Protein AF-A0A968RUK4-F1 (afdb_monomer_lite)

Sequence (160 aa):
MTTLDQPASFPDPKAVSVFPTALRYGVLLGIIVIIYTFINYQTLFAISNIGGTISAFLLQIIIWFGIVTLAIRKHRDKDLGGYISMGRCIGLGVLMIVIATLMNSIFNYFYIAFINPDIVVQMAEKMTWLYEMIPNMDEDLIEATIEAAKIQKSLVCLSL

Foldseek 3Di:
DPDPPPPPCFPDPVVFDLPVLLLVLLVVLLVVVLVLVVVCLVVVQCLQAPVSVVVSVVVNVCSLCVSLVVSLVCCCVPVGVNDDDPVSSVVSSVSSPVSNVVSNVVSVLCCCQPPNVCSLQVSLVSNLVRQVPDPDDDVVVSVVSNVVSVVVSVVSVVVD

Structure (mmCIF, N/CA/C/O backbone):
data_AF-A0A968RUK4-F1
#
_entry.id   AF-A0A968RUK4-F1
#
loop_
_atom_site.group_PDB
_atom_site.id
_atom_site.type_symbol
_atom_site.label_atom_id
_atom_site.label_alt_id
_atom_site.label_comp_id
_atom_site.label_asym_id
_atom_site.label_entity_id
_atom_site.label_seq_id
_atom_site.pdbx_PDB_ins_code
_atom_site.Cartn_x
_atom_site.Cartn_y
_atom_site.Cartn_z
_atom_site.occupancy
_atom_site.B_iso_or_equiv
_atom_site.auth_seq_id
_atom_site.auth_comp_id
_atom_site.auth_asym_id
_atom_site.auth_atom_id
_atom_site.pdbx_PDB_model_num
ATOM 1 N N . MET A 1 1 ? -23.023 14.366 43.359 1.00 43.75 1 MET A N 1
ATOM 2 C CA . MET A 1 1 ? -23.208 12.993 43.870 1.00 43.75 1 MET A CA 1
ATOM 3 C C . MET A 1 1 ? -23.073 12.022 42.706 1.00 43.75 1 MET A C 1
ATOM 5 O O . MET A 1 1 ? -24.041 11.717 42.032 1.00 43.75 1 MET A O 1
ATOM 9 N N . THR A 1 2 ? -21.840 11.645 42.381 1.00 46.84 2 THR A N 1
ATOM 10 C CA . THR A 1 2 ? -21.537 10.596 41.400 1.00 46.84 2 THR A CA 1
ATOM 11 C C . THR A 1 2 ? -21.638 9.271 42.142 1.00 46.84 2 THR A C 1
ATOM 13 O O . THR A 1 2 ? -20.797 8.974 42.989 1.00 46.84 2 THR A O 1
ATOM 16 N N . THR A 1 3 ? -22.737 8.553 41.931 1.00 54.97 3 THR A N 1
ATOM 17 C CA . THR A 1 3 ? -23.032 7.285 42.599 1.00 54.97 3 THR A CA 1
ATOM 18 C C . THR A 1 3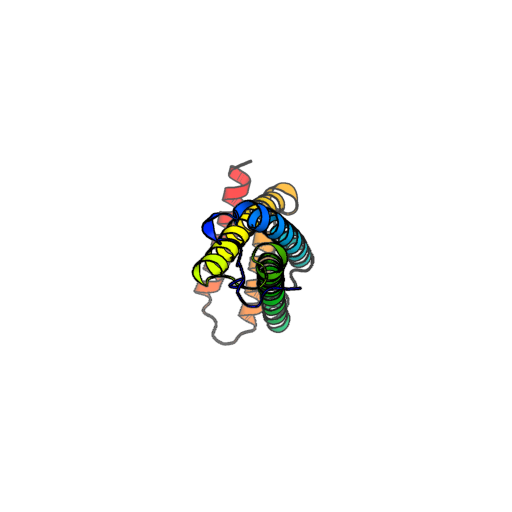 ? -21.979 6.247 42.222 1.00 54.97 3 THR A C 1
ATOM 20 O O . THR A 1 3 ? -21.763 5.985 41.041 1.00 54.97 3 THR A O 1
ATOM 23 N N . LEU A 1 4 ? -21.337 5.659 43.232 1.00 60.56 4 LEU A N 1
ATOM 24 C CA . LEU A 1 4 ? -20.324 4.602 43.111 1.00 60.56 4 LEU A CA 1
ATOM 25 C C . LEU A 1 4 ? -20.885 3.283 42.536 1.00 60.56 4 LEU A C 1
ATOM 27 O O . LEU A 1 4 ? -20.118 2.367 42.262 1.00 60.56 4 LEU A O 1
ATOM 31 N N . ASP A 1 5 ? -22.200 3.221 42.309 1.00 61.47 5 ASP A N 1
ATOM 32 C CA . ASP A 1 5 ? -22.928 2.063 41.779 1.00 61.47 5 ASP A CA 1
ATOM 33 C C . ASP A 1 5 ? -23.177 2.125 40.269 1.00 61.47 5 ASP A C 1
ATOM 35 O O . ASP A 1 5 ? -23.908 1.298 39.731 1.00 61.47 5 ASP A O 1
ATOM 39 N N . GLN A 1 6 ? -22.615 3.105 39.558 1.00 59.25 6 GLN A N 1
ATOM 40 C CA . GLN A 1 6 ? -22.705 3.136 38.104 1.00 59.25 6 GLN A CA 1
ATOM 41 C C . GLN A 1 6 ? -21.557 2.272 37.555 1.00 59.25 6 GLN A C 1
ATOM 43 O O . GLN A 1 6 ? -20.425 2.765 37.501 1.00 59.25 6 GLN A O 1
ATOM 48 N N . PRO A 1 7 ? -21.776 0.985 37.187 1.00 53.72 7 PRO A N 1
ATOM 49 C CA . PRO A 1 7 ? -20.732 0.226 36.511 1.00 53.72 7 PRO A CA 1
ATOM 50 C C . PRO A 1 7 ? -20.367 1.041 35.278 1.00 53.72 7 PRO A C 1
ATOM 52 O O . PRO A 1 7 ? -21.272 1.455 34.553 1.00 53.72 7 PRO A O 1
ATOM 55 N N . ALA A 1 8 ? -19.080 1.349 35.098 1.00 56.25 8 ALA A N 1
ATOM 56 C CA . ALA A 1 8 ? -18.595 2.138 33.973 1.00 56.25 8 ALA A CA 1
ATOM 57 C C . ALA A 1 8 ? -19.295 1.653 32.696 1.00 56.25 8 ALA A C 1
ATOM 59 O O . ALA A 1 8 ? -19.053 0.538 32.232 1.00 56.25 8 ALA A O 1
ATOM 60 N N . SER A 1 9 ? -20.259 2.438 32.203 1.00 53.12 9 SER A N 1
ATOM 61 C CA . SER A 1 9 ? -21.124 2.016 31.110 1.00 53.12 9 SER A CA 1
ATOM 62 C C . SER A 1 9 ? -20.331 2.208 29.832 1.00 53.12 9 SER A C 1
ATOM 64 O O . SER A 1 9 ? -20.431 3.241 29.167 1.00 53.12 9 SER A O 1
ATOM 66 N N . PHE A 1 10 ? -19.459 1.247 29.542 1.00 56.25 10 PHE A N 1
ATOM 67 C CA . PHE A 1 10 ? -18.738 1.213 28.286 1.00 56.25 10 PHE A CA 1
ATOM 68 C C . PHE A 1 10 ? -19.782 1.151 27.167 1.00 56.25 10 PHE A C 1
ATOM 70 O O . PHE A 1 10 ? -20.658 0.282 27.220 1.00 56.25 10 PHE A O 1
ATOM 77 N N . PRO A 1 11 ? -19.744 2.079 26.193 1.00 60.62 11 PRO A N 1
ATOM 78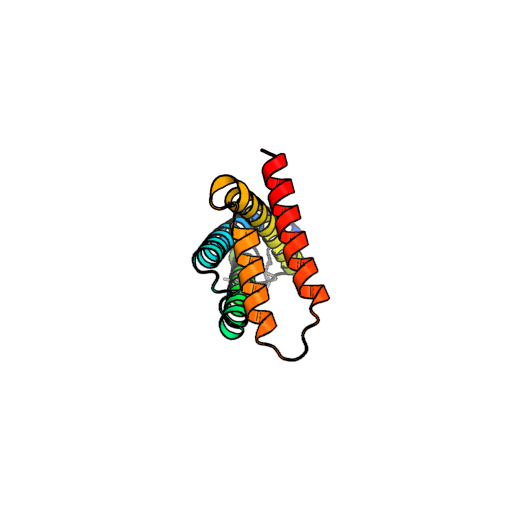 C CA . PRO A 1 11 ? -20.630 2.019 25.041 1.00 60.62 11 PRO A CA 1
ATOM 79 C C . PRO A 1 11 ? -20.541 0.622 24.428 1.00 60.62 11 PRO A C 1
ATOM 81 O O . PRO A 1 11 ? -19.432 0.150 24.171 1.00 60.62 11 PRO A O 1
ATOM 84 N N . ASP A 1 12 ? -21.682 -0.050 24.238 1.00 60.72 12 ASP A N 1
ATOM 85 C CA . ASP A 1 12 ? -21.699 -1.402 23.680 1.00 60.72 12 ASP A CA 1
ATOM 86 C C . ASP A 1 12 ? -20.946 -1.386 22.341 1.00 60.72 12 ASP A C 1
ATOM 88 O O . ASP A 1 12 ? -21.373 -0.697 21.404 1.00 60.72 12 ASP A O 1
ATOM 92 N N . PRO A 1 13 ? -19.831 -2.131 22.215 1.00 60.19 13 PRO A N 1
ATOM 93 C CA . PRO A 1 13 ? -19.079 -2.183 20.979 1.00 60.19 13 PRO A CA 1
ATOM 94 C C . PRO A 1 13 ? -19.985 -2.520 19.786 1.00 60.19 13 PRO A C 1
ATOM 96 O O . PRO A 1 13 ? -19.834 -1.932 18.719 1.00 60.19 13 PRO A O 1
ATOM 99 N N . LYS A 1 14 ? -20.984 -3.393 19.927 1.00 58.66 14 LYS A N 1
ATOM 100 C CA . LYS A 1 14 ? -21.851 -3.754 18.794 1.00 58.66 14 LYS A CA 1
ATOM 101 C C . LYS A 1 14 ? -22.719 -2.603 18.273 1.00 58.66 14 LYS A C 1
ATOM 103 O O . LYS A 1 14 ? -23.136 -2.661 17.120 1.00 58.66 14 LYS A O 1
ATOM 108 N N . ALA A 1 15 ? -22.961 -1.563 19.071 1.00 59.38 15 ALA A N 1
ATOM 109 C CA . ALA A 1 15 ? -23.799 -0.430 18.683 1.00 59.38 15 ALA A CA 1
ATOM 110 C C . ALA A 1 15 ? -23.073 0.587 17.783 1.00 59.38 15 ALA A C 1
ATOM 112 O O . ALA A 1 15 ? -23.707 1.334 17.041 1.00 59.38 15 ALA A O 1
ATOM 113 N N . VAL A 1 16 ? -21.738 0.615 17.818 1.00 62.94 16 VAL A N 1
ATOM 114 C CA . VAL A 1 16 ? -20.926 1.573 17.058 1.00 62.94 16 VAL A CA 1
ATOM 115 C C . VAL A 1 16 ? -20.453 0.920 15.760 1.00 62.94 16 VAL A C 1
ATOM 117 O O . VAL A 1 16 ? -19.861 -0.156 15.788 1.00 62.94 16 VAL A O 1
ATOM 120 N N . SER A 1 17 ? -20.651 1.559 14.608 1.00 69.50 17 SER A N 1
ATOM 121 C CA . SER A 1 17 ? -20.153 1.039 13.325 1.00 69.50 17 SER A CA 1
ATOM 122 C C . SER A 1 17 ? -18.669 1.371 13.115 1.00 69.50 17 SER A C 1
ATOM 124 O O . SER A 1 17 ? -18.249 2.514 13.282 1.00 69.50 17 SER A O 1
ATOM 126 N N . VAL A 1 18 ? -17.861 0.379 12.718 1.00 69.94 18 VAL A N 1
ATOM 127 C CA . VAL A 1 18 ? -16.436 0.554 12.340 1.00 69.94 18 VAL A CA 1
ATOM 128 C C . VAL A 1 18 ? -16.248 1.178 10.957 1.00 69.94 18 VAL A C 1
ATOM 130 O O . VAL A 1 18 ? -15.198 1.746 10.663 1.00 69.94 18 VAL A O 1
ATOM 133 N N . PHE A 1 19 ? -17.267 1.071 10.106 1.00 71.69 19 PHE A N 1
ATOM 134 C CA . PHE A 1 19 ? -17.210 1.413 8.690 1.00 71.69 19 PHE A CA 1
ATOM 135 C C . PHE A 1 19 ? -16.945 2.904 8.398 1.00 71.69 19 PHE A C 1
ATOM 137 O O . PHE A 1 19 ? -16.033 3.189 7.623 1.00 71.69 19 PHE A O 1
ATOM 144 N N . PRO A 1 20 ? -17.645 3.883 9.015 1.00 76.31 20 PRO A N 1
ATOM 145 C CA . PRO A 1 20 ? -17.404 5.298 8.717 1.00 76.31 20 PRO A CA 1
ATOM 146 C C . PRO A 1 20 ? -16.005 5.757 9.145 1.00 76.31 20 PRO A C 1
ATOM 148 O O . PRO A 1 20 ? -15.390 6.590 8.476 1.00 76.31 20 PRO A O 1
ATOM 151 N N . THR A 1 21 ? -15.478 5.198 10.235 1.00 77.56 21 THR A N 1
ATOM 152 C CA . THR A 1 21 ? -14.123 5.488 10.710 1.00 77.56 21 THR A CA 1
ATOM 153 C C . THR A 1 21 ? -13.089 4.858 9.780 1.00 77.56 21 THR A C 1
ATOM 155 O O . THR A 1 21 ? -12.196 5.560 9.307 1.00 77.56 21 THR A O 1
ATOM 158 N N . ALA A 1 22 ? -13.249 3.580 9.425 1.00 79.44 22 ALA A N 1
ATOM 159 C CA . ALA A 1 22 ? -12.366 2.905 8.477 1.00 79.44 22 ALA A CA 1
ATOM 160 C C . ALA A 1 22 ? -12.347 3.588 7.098 1.00 79.44 22 ALA A C 1
ATOM 162 O O . ALA A 1 22 ? -11.280 3.739 6.515 1.00 79.44 22 ALA A O 1
ATOM 163 N N . LEU A 1 23 ? -13.486 4.079 6.602 1.00 83.50 23 LEU A N 1
ATOM 164 C CA . LEU A 1 23 ? -13.552 4.774 5.315 1.00 83.50 23 LEU A CA 1
ATOM 165 C C . LEU A 1 23 ? -12.779 6.100 5.333 1.00 83.50 23 LEU A C 1
ATOM 167 O O . LEU A 1 23 ? -11.961 6.351 4.453 1.00 83.50 23 LEU A O 1
ATOM 171 N N . ARG A 1 24 ? -12.981 6.937 6.359 1.00 84.38 24 ARG A N 1
ATOM 172 C CA . ARG A 1 24 ? -12.295 8.238 6.470 1.00 84.38 24 ARG A CA 1
ATOM 173 C C . ARG A 1 24 ? -10.778 8.085 6.588 1.00 84.38 24 ARG A C 1
ATOM 175 O O . ARG A 1 24 ? -10.042 8.796 5.910 1.00 84.38 24 ARG A O 1
ATOM 182 N N . TYR A 1 25 ? -10.311 7.168 7.437 1.00 85.19 25 TYR A N 1
ATOM 183 C CA . TYR A 1 25 ? -8.874 6.940 7.618 1.00 85.19 25 TYR A CA 1
ATOM 184 C C . TYR A 1 25 ? -8.254 6.122 6.485 1.00 85.19 25 TYR A C 1
ATOM 186 O O . TYR A 1 25 ? -7.104 6.372 6.144 1.00 85.19 25 TYR A O 1
ATOM 194 N N . GLY A 1 26 ? -9.003 5.208 5.866 1.00 85.31 26 GLY A N 1
ATOM 195 C CA . GLY A 1 26 ? -8.567 4.459 4.688 1.00 85.31 26 GLY A CA 1
ATOM 196 C C . GLY A 1 26 ? -8.351 5.364 3.478 1.00 85.31 26 GLY A C 1
ATOM 197 O O . GLY A 1 26 ? -7.318 5.264 2.827 1.00 85.31 26 GLY A O 1
ATOM 198 N N . VAL A 1 27 ? -9.259 6.315 3.229 1.00 88.88 27 VAL A N 1
ATOM 199 C CA . VAL A 1 27 ? -9.087 7.323 2.167 1.00 88.88 27 VAL A CA 1
ATOM 200 C C . VAL A 1 27 ? -7.907 8.248 2.466 1.00 88.88 27 VAL A C 1
ATOM 202 O O . VAL A 1 27 ? -7.100 8.510 1.579 1.00 88.88 27 VAL A O 1
ATOM 205 N N . LEU A 1 28 ? -7.756 8.706 3.715 1.00 88.62 28 LEU A N 1
ATOM 206 C CA . LEU A 1 28 ? -6.603 9.516 4.118 1.00 88.62 28 LEU A CA 1
ATOM 207 C C . LEU A 1 28 ? -5.281 8.764 3.894 1.00 88.62 28 LEU A C 1
ATOM 209 O O . LEU A 1 28 ? -4.339 9.331 3.342 1.00 88.62 28 LEU A O 1
ATOM 213 N N . LEU A 1 29 ? -5.227 7.488 4.290 1.00 89.69 29 LEU A N 1
ATOM 214 C CA . LEU A 1 29 ? -4.077 6.617 4.061 1.00 89.69 29 LEU A CA 1
ATOM 215 C C . LEU A 1 29 ? -3.813 6.467 2.562 1.00 89.69 29 LEU A C 1
ATOM 217 O O . LEU A 1 29 ? -2.688 6.685 2.128 1.00 89.69 29 LEU A O 1
ATOM 221 N N . GLY A 1 30 ? -4.848 6.187 1.769 1.00 88.88 30 GLY A N 1
ATOM 222 C CA . GLY A 1 30 ? -4.753 6.071 0.315 1.00 88.88 30 GLY A CA 1
ATOM 223 C C . GLY A 1 30 ? -4.155 7.317 -0.339 1.00 88.88 30 GLY A C 1
ATOM 224 O O . GLY A 1 30 ? -3.220 7.196 -1.122 1.00 88.88 30 GLY A O 1
ATOM 225 N N . ILE A 1 31 ? -4.619 8.515 0.029 1.00 91.88 31 ILE A N 1
ATOM 226 C CA . ILE A 1 31 ? -4.089 9.782 -0.505 1.00 91.88 31 ILE A CA 1
ATOM 227 C C . ILE A 1 31 ? -2.606 9.956 -0.153 1.00 91.88 31 ILE A C 1
ATOM 229 O O . ILE A 1 31 ? -1.805 10.298 -1.021 1.00 91.88 31 ILE A O 1
ATOM 233 N N . ILE A 1 32 ? -2.219 9.700 1.099 1.00 92.25 32 ILE A N 1
ATOM 234 C CA . ILE A 1 32 ? -0.821 9.832 1.535 1.00 92.25 32 ILE A CA 1
ATOM 235 C C . ILE A 1 32 ? 0.073 8.834 0.794 1.00 92.25 32 ILE A C 1
ATOM 237 O O . ILE A 1 32 ? 1.153 9.204 0.331 1.00 92.25 32 ILE A O 1
ATOM 241 N N . VAL A 1 33 ? -0.380 7.587 0.642 1.00 91.19 33 VAL A N 1
ATOM 242 C CA . VAL A 1 33 ? 0.364 6.563 -0.098 1.00 91.19 33 VAL A CA 1
ATOM 243 C C . VAL A 1 33 ? 0.470 6.943 -1.576 1.00 91.19 33 VAL A C 1
ATOM 245 O O . VAL A 1 33 ? 1.549 6.807 -2.133 1.00 91.19 33 VAL A O 1
ATOM 248 N N . ILE A 1 34 ? -0.575 7.493 -2.202 1.00 92.44 34 ILE A N 1
ATOM 249 C CA . ILE A 1 34 ? -0.512 7.986 -3.590 1.00 92.44 34 ILE A CA 1
ATOM 250 C C . ILE A 1 34 ? 0.562 9.068 -3.749 1.00 92.44 34 ILE A C 1
ATOM 252 O O . ILE A 1 34 ? 1.388 8.979 -4.656 1.00 92.44 34 ILE A O 1
ATOM 256 N N . ILE A 1 35 ? 0.592 10.064 -2.858 1.00 92.06 35 ILE A N 1
ATOM 257 C CA . ILE A 1 35 ? 1.600 11.135 -2.899 1.00 92.06 35 ILE A CA 1
ATOM 258 C C . ILE A 1 35 ? 3.008 10.546 -2.748 1.00 92.06 35 ILE A C 1
ATOM 260 O O . ILE A 1 35 ? 3.917 10.894 -3.501 1.00 92.06 35 ILE A O 1
ATOM 264 N N . TYR A 1 36 ? 3.184 9.619 -1.807 1.00 90.88 36 TYR A N 1
ATOM 265 C CA . TYR A 1 36 ? 4.448 8.918 -1.605 1.00 90.88 36 TYR A CA 1
ATOM 266 C C . TYR A 1 36 ? 4.872 8.104 -2.842 1.00 90.88 36 TYR A C 1
ATOM 268 O O . TYR A 1 36 ? 6.035 8.168 -3.250 1.00 90.88 36 TYR A O 1
ATOM 276 N N . THR A 1 37 ? 3.946 7.373 -3.467 1.00 89.12 37 THR A N 1
ATOM 277 C CA . THR A 1 37 ? 4.191 6.605 -4.696 1.00 89.12 37 THR A CA 1
ATOM 278 C C . THR A 1 37 ? 4.582 7.530 -5.846 1.00 89.12 37 THR A C 1
ATOM 280 O O . THR A 1 37 ? 5.560 7.256 -6.535 1.00 89.12 37 THR A O 1
ATOM 283 N N . PHE A 1 38 ? 3.894 8.662 -6.014 1.00 90.06 38 PHE A N 1
ATOM 284 C CA . PHE A 1 38 ? 4.221 9.649 -7.042 1.00 90.06 38 PHE A CA 1
ATOM 285 C C . PHE A 1 38 ? 5.647 10.191 -6.886 1.00 90.06 38 PHE A C 1
ATOM 287 O O . PHE A 1 38 ? 6.417 10.193 -7.844 1.00 90.06 38 PHE A O 1
ATOM 294 N N . ILE A 1 39 ? 6.039 10.588 -5.671 1.00 89.62 39 ILE A N 1
ATOM 295 C CA . ILE A 1 39 ? 7.402 11.073 -5.393 1.00 89.62 39 ILE A CA 1
ATOM 296 C C . ILE A 1 39 ? 8.441 9.985 -5.696 1.00 89.62 39 ILE A C 1
ATOM 298 O O . ILE A 1 39 ? 9.488 10.276 -6.282 1.00 89.62 39 ILE A O 1
ATOM 302 N N . ASN A 1 40 ? 8.152 8.729 -5.342 1.00 88.12 40 ASN A N 1
ATOM 303 C CA . ASN A 1 40 ? 9.030 7.604 -5.661 1.00 88.12 40 ASN A CA 1
ATOM 304 C C . ASN A 1 40 ? 9.168 7.380 -7.165 1.00 88.12 40 ASN A C 1
ATOM 306 O O . ASN A 1 40 ? 10.275 7.111 -7.617 1.00 88.12 40 ASN A O 1
ATOM 310 N N . TYR A 1 41 ? 8.098 7.525 -7.948 1.00 87.94 41 TYR A N 1
ATOM 311 C CA . TYR A 1 41 ? 8.176 7.394 -9.403 1.00 87.94 41 TYR A CA 1
ATOM 312 C C . TYR A 1 41 ? 8.980 8.515 -10.061 1.00 87.94 41 TYR A C 1
ATOM 314 O O . TYR A 1 41 ? 9.759 8.235 -10.963 1.00 87.94 41 TYR A O 1
ATOM 322 N N . GLN A 1 42 ? 8.889 9.754 -9.571 1.00 85.06 42 GLN A N 1
ATOM 323 C CA . GLN A 1 42 ? 9.674 10.862 -10.132 1.00 85.06 42 GLN A CA 1
ATOM 324 C C . GLN A 1 42 ? 11.173 10.752 -9.830 1.00 85.06 42 GLN A C 1
ATOM 326 O O . GLN A 1 42 ? 12.006 11.165 -10.629 1.00 85.06 42 GLN A O 1
ATOM 331 N N . THR A 1 43 ? 11.524 10.229 -8.657 1.00 81.81 43 THR A N 1
ATOM 332 C CA . THR A 1 43 ? 12.921 10.154 -8.203 1.00 81.81 43 THR A CA 1
ATOM 333 C C . THR A 1 43 ? 13.571 8.805 -8.501 1.00 81.81 43 THR A C 1
ATOM 335 O O . THR A 1 43 ? 14.798 8.700 -8.526 1.00 81.81 43 THR A O 1
ATOM 338 N N . LEU A 1 44 ? 12.760 7.758 -8.698 1.00 80.94 44 LEU A N 1
ATOM 339 C CA . LEU A 1 44 ? 13.167 6.352 -8.643 1.00 80.94 44 LEU A CA 1
ATOM 340 C C . LEU A 1 44 ? 14.060 6.074 -7.419 1.00 80.94 44 LEU A C 1
ATOM 342 O O . LEU A 1 44 ? 14.985 5.267 -7.482 1.00 80.94 44 LEU A O 1
ATOM 346 N N . PHE A 1 45 ? 13.796 6.765 -6.305 1.00 77.12 45 PHE A N 1
ATOM 347 C CA . PHE A 1 45 ? 14.621 6.717 -5.097 1.00 77.12 45 PHE A CA 1
ATOM 348 C C . PHE A 1 45 ? 14.649 5.319 -4.469 1.00 77.12 45 PHE A C 1
ATOM 350 O O . PHE A 1 45 ? 15.691 4.852 -4.021 1.00 77.12 45 PHE A O 1
ATOM 357 N N . ALA A 1 46 ? 13.531 4.593 -4.524 1.00 77.19 46 ALA A N 1
ATOM 358 C CA . ALA A 1 46 ? 13.478 3.200 -4.087 1.00 77.19 46 ALA A CA 1
ATOM 359 C C . ALA A 1 46 ? 14.429 2.267 -4.869 1.00 77.19 46 ALA A C 1
ATOM 361 O O . ALA A 1 46 ? 14.714 1.168 -4.405 1.00 77.19 46 ALA A O 1
ATOM 362 N N . ILE A 1 47 ? 14.918 2.694 -6.037 1.00 78.00 47 ILE A N 1
ATOM 363 C CA . ILE A 1 47 ? 15.735 1.908 -6.973 1.00 78.00 47 ILE A CA 1
ATOM 364 C C . ILE A 1 47 ? 17.038 2.661 -7.307 1.00 78.00 47 ILE A C 1
ATOM 366 O O . ILE A 1 47 ? 17.681 2.414 -8.320 1.00 78.00 47 ILE A O 1
ATOM 370 N N . SER A 1 48 ? 17.444 3.645 -6.498 1.00 78.75 48 SER A N 1
ATOM 371 C CA . SER A 1 48 ? 18.692 4.376 -6.755 1.00 78.75 48 SER A CA 1
ATOM 372 C C . SER A 1 48 ? 19.927 3.621 -6.273 1.00 78.75 48 SER A C 1
ATOM 374 O O . SER A 1 48 ? 20.992 3.730 -6.867 1.00 78.75 48 SER A O 1
ATOM 376 N N . ASN A 1 49 ? 19.801 2.909 -5.157 1.00 79.62 49 ASN A N 1
ATOM 377 C CA . ASN A 1 49 ? 20.853 2.165 -4.471 1.00 79.62 49 ASN A CA 1
ATOM 378 C C . ASN A 1 49 ? 20.223 1.334 -3.348 1.00 79.62 49 ASN A C 1
ATOM 380 O O . ASN A 1 49 ? 19.119 1.638 -2.898 1.00 79.62 49 ASN A O 1
ATOM 384 N N . ILE A 1 50 ? 20.966 0.361 -2.813 1.00 77.81 50 ILE A N 1
ATOM 385 C CA . ILE A 1 50 ? 20.518 -0.480 -1.687 1.00 77.81 50 ILE A CA 1
ATOM 386 C C . ILE A 1 50 ? 20.037 0.379 -0.499 1.00 77.81 50 ILE A C 1
ATOM 388 O O . ILE A 1 50 ? 19.007 0.094 0.110 1.00 77.81 50 ILE A O 1
ATOM 392 N N . GLY A 1 51 ? 20.735 1.483 -0.199 1.00 81.75 51 GLY A N 1
ATOM 393 C CA . GLY A 1 51 ? 20.325 2.429 0.846 1.00 81.75 51 GLY A CA 1
ATOM 394 C C . GLY A 1 51 ? 19.000 3.146 0.548 1.00 81.75 51 GLY A C 1
ATOM 395 O O . GLY A 1 51 ? 18.174 3.312 1.447 1.00 81.75 51 GLY A O 1
ATOM 396 N N . GLY A 1 52 ? 18.765 3.532 -0.708 1.00 83.25 52 GLY A N 1
ATOM 397 C CA . GLY A 1 52 ? 17.506 4.110 -1.185 1.00 83.25 52 GLY A CA 1
ATOM 398 C C . GLY A 1 52 ? 16.347 3.121 -1.076 1.00 83.25 52 GLY A C 1
ATOM 399 O O . GLY A 1 52 ? 15.296 3.459 -0.539 1.00 83.25 52 GLY A O 1
ATOM 400 N N . THR A 1 53 ? 16.566 1.859 -1.455 1.00 83.44 53 THR A N 1
ATOM 401 C CA . THR A 1 53 ? 15.569 0.786 -1.314 1.00 83.44 53 THR A CA 1
ATOM 402 C C . THR A 1 53 ? 15.177 0.558 0.145 1.00 83.44 53 THR A C 1
ATOM 404 O O . THR A 1 53 ? 13.991 0.560 0.477 1.00 83.44 53 THR A O 1
ATOM 407 N N . ILE A 1 54 ? 16.160 0.414 1.042 1.00 86.44 54 ILE A N 1
ATOM 408 C CA . ILE A 1 54 ? 15.905 0.178 2.471 1.00 86.44 54 ILE A CA 1
ATOM 409 C C . ILE A 1 54 ? 15.186 1.377 3.096 1.00 86.44 54 ILE A C 1
ATOM 411 O O . ILE A 1 54 ? 14.205 1.206 3.818 1.00 86.44 54 ILE A O 1
ATOM 415 N N . SER A 1 55 ? 15.644 2.597 2.817 1.00 87.81 55 SER A N 1
ATOM 416 C CA . SER A 1 55 ? 15.036 3.809 3.376 1.00 87.81 55 SER A CA 1
ATOM 417 C C . SER A 1 55 ? 13.618 4.043 2.855 1.00 87.81 55 SER A C 1
ATOM 419 O O . SER A 1 55 ? 12.731 4.356 3.651 1.00 87.81 55 SER A O 1
ATOM 421 N N . ALA A 1 56 ? 13.368 3.818 1.562 1.00 87.62 56 ALA A N 1
ATOM 422 C CA . ALA A 1 56 ? 12.027 3.857 0.991 1.00 87.62 56 ALA A CA 1
ATOM 423 C C . ALA A 1 56 ? 11.111 2.832 1.675 1.00 87.62 56 ALA A C 1
ATOM 425 O O . ALA A 1 56 ? 10.029 3.196 2.139 1.00 87.62 56 ALA A O 1
ATOM 426 N N . PHE A 1 57 ? 11.565 1.587 1.832 1.00 88.12 57 PHE A N 1
ATOM 427 C CA . PHE A 1 57 ? 10.797 0.532 2.490 1.00 88.12 57 PHE A CA 1
ATOM 428 C C . PHE A 1 57 ? 10.471 0.855 3.956 1.00 88.12 57 PHE A C 1
ATOM 430 O O . PHE A 1 57 ? 9.319 0.738 4.380 1.00 88.12 57 PHE A O 1
ATOM 437 N N . LEU A 1 58 ? 11.453 1.328 4.728 1.00 90.81 58 LEU A N 1
ATOM 438 C CA . LEU A 1 58 ? 11.244 1.738 6.118 1.00 90.81 58 LEU A CA 1
ATOM 439 C C . LEU A 1 58 ? 10.253 2.899 6.220 1.00 90.81 58 LEU A C 1
ATOM 441 O O . LEU A 1 58 ? 9.340 2.861 7.046 1.00 90.81 58 LEU A O 1
ATOM 445 N N . LEU A 1 59 ? 10.391 3.909 5.359 1.00 90.50 59 LEU A N 1
ATOM 446 C CA . LEU A 1 59 ? 9.472 5.041 5.315 1.00 90.50 59 LEU A CA 1
ATOM 447 C C . LEU A 1 59 ? 8.050 4.583 4.975 1.00 90.50 59 LEU A C 1
ATOM 449 O O . LEU A 1 59 ? 7.091 5.023 5.610 1.00 90.50 59 LEU A O 1
ATOM 453 N N . GLN A 1 60 ? 7.911 3.647 4.036 1.00 89.06 60 GLN A N 1
ATOM 454 C CA . GLN A 1 60 ? 6.623 3.068 3.686 1.00 89.06 60 GLN A CA 1
ATOM 455 C C . GLN A 1 60 ? 5.987 2.375 4.899 1.00 89.06 60 GLN A C 1
ATOM 457 O O . GLN A 1 60 ? 4.840 2.683 5.227 1.00 89.06 60 GLN A O 1
ATOM 462 N N . ILE A 1 61 ? 6.723 1.509 5.605 1.00 90.50 61 ILE A N 1
ATOM 463 C CA . ILE A 1 61 ? 6.250 0.841 6.831 1.00 90.50 61 ILE A CA 1
ATOM 464 C C . ILE A 1 61 ? 5.793 1.866 7.872 1.00 90.50 61 ILE A C 1
ATOM 466 O O . ILE A 1 61 ? 4.706 1.724 8.433 1.00 90.50 61 ILE A O 1
ATOM 470 N N . ILE A 1 62 ? 6.584 2.913 8.109 1.00 92.31 62 ILE A N 1
ATOM 471 C CA . ILE A 1 62 ? 6.263 3.960 9.087 1.00 92.31 62 ILE A CA 1
ATOM 472 C C . ILE A 1 62 ? 4.950 4.664 8.726 1.00 92.31 62 ILE A C 1
ATOM 474 O O . ILE A 1 62 ? 4.130 4.902 9.611 1.00 92.31 62 ILE A O 1
ATOM 478 N N . ILE A 1 63 ? 4.711 4.954 7.445 1.00 89.44 63 ILE A N 1
ATOM 479 C CA . ILE A 1 63 ? 3.462 5.574 6.980 1.00 89.44 63 ILE A CA 1
ATOM 480 C C . ILE A 1 63 ? 2.266 4.650 7.249 1.00 89.44 63 ILE A C 1
ATOM 482 O O . ILE A 1 63 ? 1.281 5.082 7.852 1.00 89.44 63 ILE A O 1
ATOM 486 N N . TRP A 1 64 ? 2.357 3.373 6.858 1.00 87.69 64 TRP A N 1
ATOM 487 C CA . TRP A 1 64 ? 1.271 2.406 7.056 1.00 87.69 64 TRP A CA 1
ATOM 488 C C . TRP A 1 64 ? 0.964 2.202 8.542 1.00 87.69 64 TRP A C 1
ATOM 490 O O . TRP A 1 64 ? -0.168 2.414 8.978 1.00 87.69 64 TRP A O 1
ATOM 500 N N . PHE A 1 65 ? 1.968 1.850 9.346 1.00 89.06 65 PHE A N 1
ATOM 501 C CA . PHE A 1 65 ? 1.776 1.618 10.778 1.00 89.06 65 PHE A CA 1
ATOM 502 C C . PHE A 1 65 ? 1.400 2.899 11.529 1.00 89.06 65 PHE A C 1
ATOM 504 O O . PHE A 1 65 ? 0.545 2.862 12.417 1.00 89.06 65 PHE A O 1
ATOM 511 N N . GLY A 1 66 ? 1.977 4.045 11.170 1.00 88.12 66 GLY A N 1
ATOM 512 C CA . GLY A 1 66 ? 1.674 5.334 11.786 1.00 88.12 66 GLY A 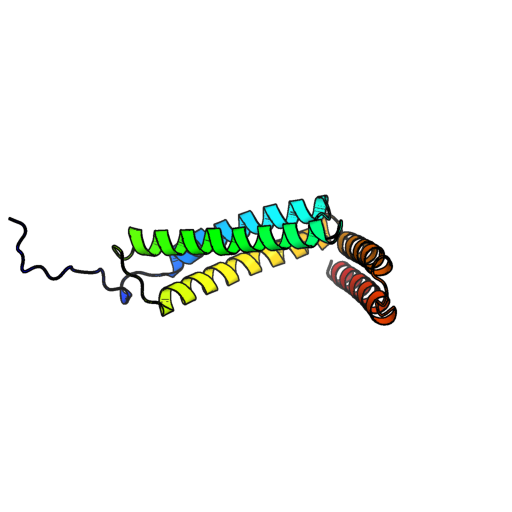CA 1
ATOM 513 C C . GLY A 1 66 ? 0.207 5.720 11.614 1.00 88.12 66 GLY A C 1
ATOM 514 O O . GLY A 1 66 ? -0.477 6.026 12.589 1.00 88.12 66 GLY A O 1
ATOM 515 N N . ILE A 1 67 ? -0.325 5.630 10.395 1.00 85.38 67 ILE A N 1
ATOM 516 C CA . ILE A 1 67 ? -1.718 6.008 10.129 1.00 85.38 67 ILE A CA 1
ATOM 517 C C . ILE A 1 67 ? -2.691 4.985 10.726 1.00 85.38 67 ILE A C 1
ATOM 519 O O . ILE A 1 67 ? -3.690 5.379 11.332 1.00 85.38 67 ILE A O 1
ATOM 523 N N . VAL A 1 68 ? -2.388 3.685 10.637 1.00 84.94 68 VAL A N 1
ATOM 524 C CA . VAL A 1 68 ? -3.226 2.629 11.230 1.00 84.94 68 VAL A CA 1
ATOM 525 C C . VAL A 1 68 ? -3.297 2.777 12.752 1.00 84.94 68 VAL A C 1
ATOM 527 O O . VAL A 1 68 ? -4.384 2.726 13.329 1.00 84.94 68 VAL A O 1
ATOM 530 N N . THR A 1 69 ? -2.169 3.021 13.424 1.00 83.44 69 THR A N 1
ATOM 531 C CA . THR A 1 69 ? -2.150 3.212 14.885 1.00 83.44 69 THR A CA 1
ATOM 532 C C . THR A 1 69 ? -2.872 4.489 15.313 1.00 83.44 69 THR A C 1
ATOM 534 O O . THR A 1 69 ? -3.589 4.466 16.315 1.00 83.44 69 THR A O 1
ATOM 537 N N . LEU A 1 70 ? -2.766 5.582 14.548 1.00 84.19 70 LEU A N 1
ATOM 538 C CA . LEU A 1 70 ? -3.543 6.805 14.783 1.00 84.19 70 LEU A CA 1
ATOM 539 C C . LEU A 1 70 ? -5.049 6.578 14.603 1.00 84.19 70 LEU A C 1
ATOM 541 O O . LEU A 1 70 ? -5.839 7.047 15.426 1.00 84.19 70 LEU A O 1
ATOM 545 N N . ALA A 1 71 ? -5.449 5.831 13.574 1.00 81.81 71 ALA A N 1
ATOM 546 C CA . ALA A 1 71 ? -6.845 5.488 13.329 1.00 81.81 71 ALA A CA 1
ATOM 547 C C . ALA A 1 71 ? -7.422 4.627 14.464 1.00 81.81 71 ALA A C 1
ATOM 549 O O . ALA A 1 71 ? -8.501 4.929 14.976 1.00 81.81 71 ALA A O 1
ATOM 550 N N . ILE A 1 72 ? -6.677 3.614 14.923 1.00 80.12 72 ILE A N 1
ATOM 551 C CA . ILE A 1 72 ? -7.077 2.753 16.046 1.00 80.12 72 ILE A CA 1
ATOM 552 C C . ILE A 1 72 ? -7.184 3.560 17.343 1.00 80.12 72 ILE A C 1
ATOM 554 O O . ILE A 1 72 ? -8.187 3.443 18.046 1.00 80.12 72 ILE A O 1
ATOM 558 N N . ARG A 1 73 ? -6.195 4.411 17.655 1.00 79.94 73 ARG A N 1
ATOM 559 C CA . ARG A 1 73 ? -6.228 5.273 18.851 1.00 79.94 73 ARG A CA 1
ATOM 560 C C . ARG A 1 73 ? -7.438 6.199 18.831 1.00 79.94 73 ARG A C 1
ATOM 562 O O . ARG A 1 73 ? -8.168 6.274 19.811 1.00 79.94 73 ARG A O 1
ATOM 569 N N . LYS A 1 74 ? -7.711 6.839 17.693 1.00 79.19 74 LYS A N 1
ATOM 570 C CA . LYS A 1 74 ? -8.852 7.748 17.564 1.00 79.19 74 LYS A CA 1
ATOM 571 C C . LYS A 1 74 ? -10.195 7.017 17.631 1.00 79.19 74 LYS A C 1
ATOM 573 O O . LYS A 1 74 ? -11.109 7.549 18.252 1.00 79.19 74 LYS A O 1
ATOM 578 N N . HIS A 1 75 ? -10.305 5.811 17.067 1.00 72.31 75 HIS A N 1
ATOM 579 C CA . HIS A 1 75 ? -11.507 4.979 17.193 1.00 72.31 75 HIS A CA 1
ATOM 580 C C . HIS A 1 75 ? -11.732 4.528 18.644 1.00 72.31 75 HIS A C 1
ATOM 582 O O . HIS A 1 75 ? -12.846 4.601 19.154 1.00 72.31 75 HIS A O 1
ATOM 588 N N . ARG A 1 76 ? -10.665 4.131 19.347 1.00 69.88 76 ARG A N 1
ATOM 589 C CA . ARG A 1 76 ? -10.718 3.747 20.763 1.00 69.88 76 ARG A CA 1
ATOM 590 C C . ARG A 1 76 ? -11.149 4.911 21.660 1.00 69.88 76 ARG A C 1
ATOM 592 O O . ARG A 1 76 ? -12.026 4.737 22.501 1.00 69.88 76 ARG A O 1
ATOM 599 N N . ASP A 1 77 ? -10.529 6.076 21.486 1.00 68.75 77 ASP A N 1
ATOM 600 C CA . ASP A 1 77 ? -10.685 7.206 22.407 1.00 68.75 77 ASP A CA 1
ATOM 601 C C . ASP A 1 77 ? -11.980 7.992 22.156 1.00 68.75 77 ASP A C 1
ATOM 603 O O . ASP A 1 77 ? -12.586 8.480 23.106 1.00 68.75 77 ASP A O 1
ATOM 607 N N . LYS A 1 78 ? -12.426 8.112 20.894 1.00 67.38 78 LYS A N 1
ATOM 608 C CA . LYS A 1 78 ? -13.634 8.882 20.549 1.00 67.38 78 LYS A CA 1
ATOM 609 C C . LYS A 1 78 ? -14.908 8.055 20.474 1.00 67.38 78 LYS A C 1
ATOM 611 O O . LYS A 1 78 ? -15.952 8.563 20.866 1.00 67.38 78 LYS A O 1
ATOM 616 N N . ASP A 1 79 ? -14.830 6.821 19.979 1.00 65.56 79 ASP A N 1
ATOM 617 C CA . ASP A 1 79 ? -16.035 6.052 19.653 1.00 65.56 79 ASP A CA 1
ATOM 618 C C . ASP A 1 79 ? -16.352 4.970 20.702 1.00 65.56 79 ASP A C 1
ATOM 620 O O . ASP A 1 79 ? -17.499 4.547 20.813 1.00 65.56 79 ASP A O 1
ATOM 624 N N . LEU A 1 80 ? -15.363 4.526 21.489 1.00 66.12 80 LEU A N 1
ATOM 625 C CA . LEU A 1 80 ? -15.510 3.414 22.443 1.00 66.12 80 LEU A CA 1
ATOM 626 C C . LEU A 1 80 ? -15.159 3.770 23.901 1.00 66.12 80 LEU A C 1
ATOM 628 O O . LEU A 1 80 ? -15.170 2.900 24.771 1.00 66.12 80 LEU A O 1
ATOM 632 N N . GLY A 1 81 ? -14.834 5.033 24.192 1.00 62.56 81 GLY A N 1
ATOM 633 C CA . GLY A 1 81 ? -14.573 5.489 25.563 1.00 62.56 81 GLY A CA 1
ATOM 634 C C . GLY A 1 81 ? -13.356 4.835 26.234 1.00 62.56 81 GLY A C 1
ATOM 635 O O . GLY A 1 81 ? -13.319 4.734 27.457 1.00 62.56 81 GLY A O 1
ATOM 636 N N . GLY A 1 82 ? -12.368 4.381 25.453 1.00 64.31 82 GLY A N 1
ATOM 637 C CA . GLY A 1 82 ? -11.078 3.898 25.963 1.00 64.31 82 GLY A CA 1
ATOM 638 C C . GLY A 1 82 ? -10.807 2.398 25.808 1.00 64.31 82 GLY A C 1
ATOM 639 O O . GLY A 1 82 ? -9.660 1.988 25.987 1.00 64.31 82 GLY A O 1
ATOM 640 N N . TYR A 1 83 ? -11.788 1.583 25.397 1.00 63.53 83 TYR A N 1
ATOM 641 C CA . TYR A 1 83 ? -11.615 0.129 25.248 1.00 63.53 83 TYR A CA 1
ATOM 642 C C . TYR A 1 83 ? -11.991 -0.370 23.855 1.00 63.53 83 TYR A C 1
ATOM 644 O O . TYR A 1 83 ? -13.076 -0.115 23.355 1.00 63.53 83 TYR A O 1
ATOM 652 N N . ILE A 1 84 ? -11.103 -1.132 23.218 1.00 71.62 84 ILE A N 1
ATOM 653 C CA . ILE A 1 84 ? -11.349 -1.729 21.902 1.00 71.62 84 ILE A CA 1
ATOM 654 C C . ILE A 1 84 ? -11.011 -3.221 21.940 1.00 71.62 84 ILE A C 1
ATOM 656 O O . ILE A 1 84 ? -9.964 -3.618 22.445 1.00 71.62 84 ILE A O 1
ATOM 660 N N . SER A 1 85 ? -11.904 -4.065 21.418 1.00 76.25 85 SER A N 1
ATOM 661 C CA . SER A 1 85 ? -11.663 -5.509 21.311 1.00 76.25 85 SER A CA 1
ATOM 662 C C . SER A 1 85 ? -10.646 -5.818 20.208 1.00 76.25 85 SER A C 1
ATOM 664 O O . SER A 1 85 ? -10.730 -5.230 19.127 1.00 76.25 85 SER A O 1
ATOM 666 N N . MET A 1 86 ? -9.775 -6.809 20.417 1.00 73.06 86 MET A N 1
ATOM 667 C CA . MET A 1 86 ? -8.690 -7.144 19.481 1.00 73.06 86 MET A CA 1
ATOM 668 C C . MET A 1 86 ? -9.172 -7.442 18.047 1.00 73.06 86 MET A C 1
ATOM 670 O O . MET A 1 86 ? -8.609 -6.920 17.086 1.00 73.06 86 MET A O 1
ATOM 674 N N . GLY A 1 87 ? -10.270 -8.191 17.887 1.00 77.62 87 GLY A N 1
ATOM 675 C CA . GLY A 1 87 ? -10.832 -8.500 16.562 1.00 77.62 87 GLY A CA 1
ATOM 676 C C . GLY A 1 87 ? -11.310 -7.264 15.788 1.00 77.62 87 GLY A C 1
ATOM 677 O O . GLY A 1 87 ? -11.240 -7.217 14.563 1.00 77.62 87 GLY A O 1
ATOM 678 N N . ARG A 1 88 ? -11.720 -6.213 16.501 1.00 74.81 88 ARG A N 1
ATOM 679 C CA . ARG A 1 88 ? -12.180 -4.953 15.911 1.00 74.81 88 ARG A CA 1
ATOM 680 C C . ARG A 1 88 ? -11.024 -4.063 15.457 1.00 74.81 88 ARG A C 1
ATOM 682 O O . ARG A 1 88 ? -11.153 -3.398 14.434 1.00 74.81 88 ARG A O 1
ATOM 689 N N . CYS A 1 89 ? -9.894 -4.089 16.168 1.00 78.62 89 CYS A N 1
ATOM 690 C CA . CYS A 1 89 ? -8.659 -3.430 15.730 1.00 78.62 89 CYS A CA 1
ATOM 691 C C . CYS A 1 89 ? -8.190 -3.987 14.385 1.00 78.62 89 CYS A C 1
ATOM 693 O O . CYS A 1 89 ? -7.912 -3.225 13.462 1.00 78.62 89 CYS A O 1
ATOM 695 N N . ILE A 1 90 ? -8.144 -5.319 14.278 1.00 82.75 90 ILE A N 1
ATOM 696 C CA . ILE A 1 90 ? -7.724 -6.009 13.056 1.00 82.75 90 ILE A CA 1
ATOM 697 C C . ILE A 1 90 ? -8.723 -5.732 11.931 1.00 82.75 90 ILE A C 1
ATOM 699 O O . ILE A 1 90 ? -8.311 -5.324 10.851 1.00 82.75 90 ILE A O 1
ATOM 703 N N . GLY A 1 91 ? -10.030 -5.858 12.192 1.00 84.06 91 GLY A N 1
ATOM 704 C CA . GLY A 1 91 ? -11.063 -5.568 11.194 1.00 84.06 91 GLY A CA 1
ATOM 705 C C . GLY A 1 91 ? -10.987 -4.139 10.645 1.00 84.06 91 GLY A C 1
ATOM 706 O O . GLY A 1 91 ? -11.056 -3.942 9.434 1.00 84.06 91 GLY A O 1
ATOM 707 N N . LEU A 1 92 ? -10.772 -3.146 11.515 1.00 84.50 92 LEU A N 1
ATOM 708 C CA . LEU A 1 92 ? -10.588 -1.751 11.108 1.00 84.50 92 LEU A CA 1
ATOM 709 C C . LEU A 1 92 ? -9.306 -1.561 10.281 1.00 84.50 92 LEU A C 1
ATOM 711 O O . LEU A 1 92 ? -9.348 -0.898 9.248 1.00 84.50 92 LEU A O 1
ATOM 715 N N . GLY A 1 93 ? -8.194 -2.179 10.693 1.00 85.06 93 GLY A N 1
ATOM 716 C CA . GLY A 1 93 ? -6.933 -2.188 9.945 1.00 85.06 93 GLY A CA 1
ATOM 717 C C . GLY A 1 93 ? -7.092 -2.743 8.530 1.00 85.06 93 GLY A C 1
ATOM 718 O O . GLY A 1 93 ? -6.741 -2.074 7.563 1.00 85.06 93 GLY A O 1
ATOM 719 N N . VAL A 1 94 ? -7.682 -3.932 8.406 1.00 88.44 94 VAL A N 1
ATOM 720 C CA . VAL A 1 94 ? -7.890 -4.608 7.118 1.00 88.44 94 VAL A CA 1
ATOM 721 C C . VAL A 1 94 ? -8.783 -3.781 6.194 1.00 88.44 94 VAL A C 1
ATOM 723 O O . VAL A 1 94 ? -8.421 -3.570 5.041 1.00 88.44 94 VAL A O 1
ATOM 726 N N . LEU A 1 95 ? -9.904 -3.247 6.693 1.00 87.50 95 LEU A N 1
ATOM 727 C CA . LEU A 1 95 ? -10.797 -2.391 5.900 1.00 87.50 95 LEU A CA 1
ATOM 728 C C . LEU A 1 95 ? -10.073 -1.158 5.346 1.00 87.50 95 LEU A C 1
ATOM 730 O O . LEU A 1 95 ? -10.219 -0.838 4.169 1.00 87.50 95 LEU A O 1
ATOM 734 N N . MET A 1 96 ? -9.266 -0.486 6.172 1.00 89.25 96 MET A N 1
ATOM 735 C CA . MET A 1 96 ? -8.474 0.662 5.721 1.00 89.25 96 MET A CA 1
ATOM 736 C C . MET A 1 96 ? -7.458 0.270 4.650 1.00 89.25 96 MET A C 1
ATOM 738 O O . MET A 1 96 ? -7.315 0.992 3.666 1.00 89.25 96 MET A O 1
ATOM 742 N N . ILE A 1 97 ? -6.771 -0.863 4.835 1.00 88.56 97 ILE A N 1
ATOM 743 C CA . ILE A 1 97 ? -5.767 -1.345 3.885 1.00 88.56 97 ILE A CA 1
ATOM 744 C C . ILE A 1 97 ? -6.412 -1.634 2.534 1.00 88.56 97 ILE A C 1
ATOM 746 O O . ILE A 1 97 ? -5.909 -1.152 1.529 1.00 88.56 97 ILE A O 1
ATOM 750 N N . VAL A 1 98 ? -7.545 -2.339 2.510 1.00 92.12 98 VAL A N 1
ATOM 751 C CA . VAL A 1 98 ? -8.268 -2.662 1.269 1.00 92.12 98 VAL A CA 1
ATOM 752 C C . VAL A 1 98 ? -8.670 -1.398 0.505 1.00 92.12 98 VAL A C 1
ATOM 754 O O . VAL A 1 98 ? -8.514 -1.331 -0.711 1.00 92.12 98 VAL A O 1
ATOM 757 N N . ILE A 1 99 ? -9.154 -0.370 1.206 1.00 90.88 99 ILE A N 1
ATOM 758 C CA . ILE A 1 99 ? -9.524 0.905 0.576 1.00 90.88 99 ILE A CA 1
ATOM 759 C C . ILE A 1 99 ? -8.284 1.603 0.006 1.00 90.88 99 ILE A C 1
ATOM 761 O O . ILE A 1 99 ? -8.298 2.072 -1.132 1.00 90.88 99 ILE A O 1
ATOM 765 N N . ALA A 1 100 ? -7.199 1.656 0.776 1.00 90.50 100 ALA A N 1
ATOM 766 C CA . ALA A 1 100 ? -5.979 2.331 0.361 1.00 90.50 100 ALA A CA 1
ATOM 767 C C . ALA A 1 100 ? -5.271 1.630 -0.807 1.00 90.50 100 ALA A C 1
ATOM 769 O O . ALA A 1 100 ? -4.790 2.309 -1.713 1.00 90.50 100 ALA A O 1
ATOM 770 N N . THR A 1 101 ? -5.221 0.293 -0.822 1.00 91.56 101 THR A N 1
ATOM 771 C CA . THR A 1 101 ? -4.623 -0.469 -1.928 1.00 91.56 101 THR A CA 1
ATOM 772 C C . THR A 1 101 ? -5.441 -0.334 -3.201 1.00 91.56 101 THR A C 1
ATOM 774 O O . THR A 1 101 ? -4.857 -0.162 -4.268 1.00 91.56 101 THR A O 1
ATOM 777 N N . LEU A 1 102 ? -6.773 -0.330 -3.101 1.00 94.06 102 LEU A N 1
ATOM 778 C CA . LEU A 1 102 ? -7.646 -0.091 -4.247 1.00 94.06 102 LEU A CA 1
ATOM 779 C C . LEU A 1 102 ? -7.388 1.294 -4.857 1.00 94.06 102 LEU A C 1
ATOM 781 O O . LEU A 1 1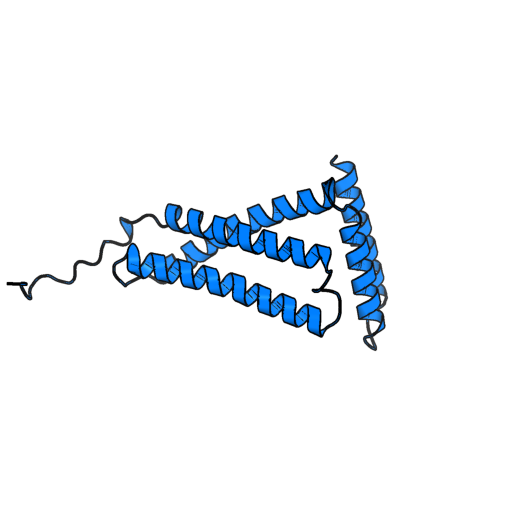02 ? -7.189 1.411 -6.063 1.00 94.06 102 LEU A O 1
ATOM 785 N N . MET A 1 103 ? -7.313 2.337 -4.023 1.00 93.31 103 MET A N 1
ATOM 786 C CA . MET A 1 103 ? -6.978 3.690 -4.479 1.00 93.31 103 MET A CA 1
ATOM 787 C C . MET A 1 103 ? -5.587 3.762 -5.120 1.00 93.31 103 MET A C 1
ATOM 789 O O . MET A 1 103 ? -5.420 4.382 -6.170 1.00 93.31 103 MET A O 1
ATOM 793 N N . ASN A 1 104 ? -4.590 3.123 -4.506 1.00 91.69 104 ASN A N 1
ATOM 794 C CA . ASN A 1 104 ? -3.227 3.116 -5.026 1.00 91.69 104 ASN A CA 1
ATOM 795 C C . ASN A 1 104 ? -3.121 2.367 -6.364 1.00 91.69 104 ASN A C 1
ATOM 797 O O . ASN A 1 104 ? -2.467 2.853 -7.279 1.00 91.69 104 ASN A O 1
ATOM 801 N N . SER A 1 105 ? -3.812 1.233 -6.509 1.00 91.38 105 SER A N 1
ATOM 802 C CA . SER A 1 105 ? -3.840 0.455 -7.751 1.00 91.38 105 SER A CA 1
ATOM 803 C C . SER A 1 105 ? -4.436 1.254 -8.909 1.00 91.38 105 SER A C 1
ATOM 805 O O . SER A 1 105 ? -3.852 1.274 -9.993 1.00 91.38 105 SER A O 1
ATOM 807 N N . ILE A 1 106 ? -5.534 1.980 -8.663 1.00 92.94 106 ILE A N 1
ATOM 808 C CA . ILE A 1 106 ? -6.128 2.886 -9.654 1.00 92.94 106 ILE A CA 1
ATOM 809 C C . ILE A 1 106 ? -5.109 3.957 -10.058 1.00 92.94 106 ILE A C 1
ATOM 811 O O . ILE A 1 106 ? -4.865 4.156 -11.245 1.00 92.94 106 ILE A O 1
ATOM 815 N N . PHE A 1 107 ? -4.472 4.618 -9.088 1.00 91.31 107 PHE A N 1
ATOM 816 C CA . PHE A 1 107 ? -3.456 5.633 -9.371 1.00 91.31 107 PHE A CA 1
ATOM 817 C C . PHE A 1 107 ? -2.279 5.082 -10.188 1.00 91.31 107 PHE A C 1
ATOM 819 O O . PHE A 1 107 ? -1.852 5.722 -11.145 1.00 91.31 107 PHE A O 1
ATOM 826 N N . ASN A 1 108 ? -1.780 3.895 -9.843 1.00 89.50 108 ASN A N 1
ATOM 827 C CA . ASN A 1 108 ? -0.671 3.259 -10.545 1.00 89.50 108 ASN A CA 1
ATOM 828 C C . ASN A 1 108 ? -1.029 2.963 -12.012 1.00 89.50 108 ASN A C 1
ATOM 830 O O . ASN A 1 108 ? -0.271 3.307 -12.917 1.00 89.50 108 ASN A O 1
ATOM 834 N N . TYR A 1 109 ? -2.232 2.433 -12.259 1.00 89.38 109 TYR A N 1
ATOM 835 C CA . TYR A 1 109 ? -2.735 2.240 -13.619 1.00 89.38 109 TYR A CA 1
ATOM 836 C C . TYR A 1 109 ? -2.776 3.559 -14.403 1.00 89.38 109 TYR A C 1
ATOM 838 O O . TYR A 1 109 ? -2.231 3.633 -15.502 1.00 89.38 109 TYR A O 1
ATOM 846 N N . PHE A 1 110 ? -3.340 4.625 -13.822 1.00 90.94 110 PHE A N 1
ATOM 847 C CA . PHE A 1 110 ? -3.364 5.949 -14.455 1.00 90.94 110 PHE A CA 1
ATOM 848 C C . PHE A 1 110 ? -1.961 6.505 -14.729 1.00 90.94 110 PHE A C 1
ATOM 850 O O . PHE A 1 110 ? -1.738 7.122 -15.770 1.00 90.94 110 PHE A O 1
ATOM 857 N N . TYR A 1 111 ? -1.013 6.287 -13.817 1.00 88.31 111 TYR A N 1
ATOM 858 C CA . TYR A 1 111 ? 0.356 6.763 -13.967 1.00 88.31 111 TYR A CA 1
ATOM 859 C C . TYR A 1 111 ? 1.061 6.086 -15.149 1.00 88.31 111 TYR A C 1
ATOM 861 O O . TYR A 1 111 ? 1.632 6.778 -15.991 1.00 88.31 111 TYR A O 1
ATOM 869 N N . ILE A 1 112 ? 0.973 4.758 -15.257 1.00 88.06 112 ILE A N 1
ATOM 870 C CA . ILE A 1 112 ? 1.589 4.004 -16.360 1.00 88.06 112 ILE A CA 1
ATOM 871 C C . ILE A 1 112 ? 0.867 4.296 -17.686 1.00 88.06 112 ILE A C 1
ATOM 873 O O . ILE A 1 112 ? 1.513 4.461 -18.712 1.00 88.06 112 ILE A O 1
ATOM 877 N N . ALA A 1 113 ? -0.463 4.400 -17.680 1.00 86.75 113 ALA A N 1
ATOM 878 C CA . ALA A 1 113 ? -1.249 4.617 -18.893 1.00 86.75 113 ALA A CA 1
ATOM 879 C C . ALA A 1 113 ? -1.091 6.028 -19.489 1.00 86.75 113 ALA A C 1
ATOM 881 O O . ALA A 1 113 ? -0.966 6.170 -20.702 1.00 86.75 113 ALA A O 1
ATOM 882 N N . PHE A 1 114 ? -1.119 7.075 -18.655 1.00 83.69 114 PHE A N 1
ATOM 883 C CA . PHE A 1 114 ? -1.257 8.459 -19.134 1.00 83.69 114 PHE A CA 1
ATOM 884 C C . PHE A 1 114 ? -0.067 9.365 -18.823 1.00 83.69 114 PHE A C 1
ATOM 886 O O . PHE A 1 114 ? 0.151 10.333 -19.547 1.00 83.69 114 PHE A O 1
ATOM 893 N N . ILE A 1 115 ? 0.673 9.106 -17.741 1.00 86.44 115 ILE A N 1
ATOM 894 C CA . ILE A 1 115 ? 1.739 10.011 -17.287 1.00 86.44 115 ILE A CA 1
ATOM 895 C C . ILE A 1 115 ? 3.085 9.568 -17.855 1.00 86.44 115 ILE A C 1
ATOM 897 O O . ILE A 1 115 ? 3.784 10.368 -18.473 1.00 86.44 115 ILE A O 1
ATOM 901 N N . ASN A 1 116 ? 3.460 8.307 -17.633 1.00 85.56 116 ASN A N 1
ATOM 902 C CA . ASN A 1 116 ? 4.744 7.772 -18.063 1.00 85.56 116 ASN A CA 1
ATOM 903 C C . ASN A 1 116 ? 4.646 6.261 -18.361 1.00 85.56 116 ASN A C 1
ATOM 905 O O . ASN A 1 116 ? 4.856 5.447 -17.457 1.00 85.56 116 ASN A O 1
ATOM 909 N N . PRO A 1 117 ? 4.383 5.869 -19.621 1.00 83.25 117 PRO A N 1
ATOM 910 C CA . PRO A 1 117 ? 4.320 4.460 -20.021 1.00 83.25 117 PRO A CA 1
ATOM 911 C C . PRO A 1 117 ? 5.681 3.761 -20.005 1.00 83.25 117 PRO A C 1
ATOM 913 O O . PRO A 1 117 ? 5.752 2.533 -19.966 1.00 83.25 117 PRO A O 1
ATOM 916 N N . ASP A 1 118 ? 6.771 4.527 -19.990 1.00 86.19 118 ASP A N 1
ATOM 917 C CA . ASP A 1 118 ? 8.128 3.997 -19.939 1.00 86.19 118 ASP A CA 1
ATOM 918 C C . ASP A 1 118 ? 8.616 3.762 -18.511 1.00 86.19 118 ASP A C 1
ATOM 920 O O . ASP A 1 118 ? 9.691 3.193 -18.333 1.00 86.19 118 ASP A O 1
ATOM 924 N N . ILE A 1 119 ? 7.855 4.152 -17.479 1.00 85.00 119 ILE A N 1
ATOM 925 C CA . ILE A 1 119 ? 8.286 4.000 -16.082 1.00 85.00 119 ILE A CA 1
ATOM 926 C C . ILE A 1 119 ? 8.621 2.544 -15.746 1.00 85.00 119 ILE A C 1
ATOM 928 O O . ILE A 1 119 ? 9.607 2.285 -15.067 1.00 85.00 119 ILE A O 1
ATOM 932 N N . VAL A 1 120 ? 7.848 1.589 -16.269 1.00 84.06 120 VAL A N 1
ATOM 933 C CA . VAL A 1 120 ? 8.033 0.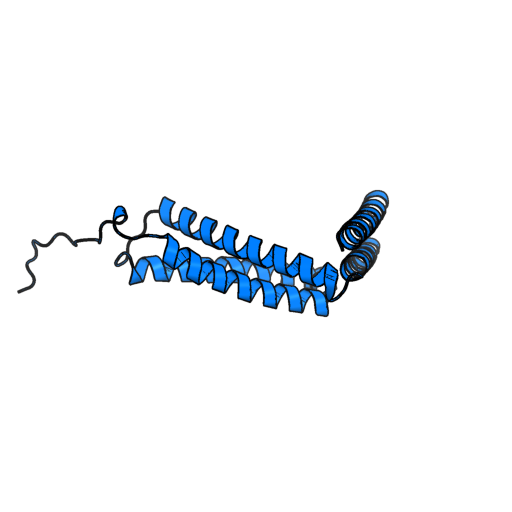157 -15.998 1.00 84.06 120 VAL A CA 1
ATOM 934 C C . VAL A 1 120 ? 9.359 -0.341 -16.583 1.00 84.06 120 VAL A C 1
ATOM 936 O O . VAL A 1 120 ? 10.078 -1.094 -15.931 1.00 84.06 120 VAL A O 1
ATOM 939 N N . VAL A 1 121 ? 9.722 0.134 -17.778 1.00 85.75 121 VAL A N 1
ATOM 940 C CA . VAL A 1 121 ? 10.993 -0.206 -18.436 1.00 85.75 121 VAL A CA 1
ATOM 941 C C . VAL A 1 121 ? 12.162 0.485 -17.730 1.00 85.75 121 VAL A C 1
ATOM 943 O O . VAL A 1 121 ? 13.135 -0.175 -17.385 1.00 85.75 121 VAL A O 1
ATOM 946 N N . GLN A 1 122 ? 12.030 1.775 -17.408 1.00 86.19 122 GLN A N 1
ATOM 947 C CA . GLN A 1 122 ? 13.046 2.541 -16.672 1.00 86.19 122 GLN A CA 1
ATOM 948 C C . GLN A 1 122 ? 13.349 1.937 -15.294 1.00 86.19 122 GLN A C 1
ATOM 950 O O . GLN A 1 122 ? 14.495 1.929 -14.841 1.00 86.19 122 GLN A O 1
ATOM 955 N N . MET A 1 123 ? 12.325 1.417 -14.611 1.00 84.62 123 MET A N 1
ATOM 956 C CA . MET A 1 123 ? 12.499 0.694 -13.354 1.00 84.62 123 MET A CA 1
ATOM 957 C C . MET A 1 123 ? 13.267 -0.611 -13.546 1.00 84.62 123 MET A C 1
ATOM 959 O O . MET A 1 123 ? 14.176 -0.879 -12.765 1.00 84.62 123 MET A O 1
ATOM 963 N N . ALA A 1 124 ? 12.933 -1.399 -14.571 1.00 83.44 124 ALA A N 1
ATOM 964 C CA . ALA A 1 124 ? 13.620 -2.655 -14.866 1.00 83.44 124 ALA A CA 1
ATOM 965 C C . ALA A 1 124 ? 15.098 -2.436 -15.236 1.00 83.44 124 ALA A C 1
ATOM 967 O O . ALA A 1 124 ? 15.972 -3.147 -14.742 1.00 83.44 124 ALA A O 1
ATOM 968 N N . GLU A 1 125 ? 15.399 -1.405 -16.027 1.00 84.50 125 GLU A N 1
ATOM 969 C CA . GLU A 1 125 ? 16.773 -1.029 -16.379 1.00 84.50 125 GLU A CA 1
ATOM 970 C C . GLU A 1 125 ? 17.579 -0.597 -15.145 1.00 84.50 125 GLU A C 1
ATOM 972 O O . GLU A 1 125 ? 18.699 -1.063 -14.939 1.00 84.50 125 GLU A O 1
ATOM 977 N N . LYS A 1 126 ? 17.001 0.232 -14.263 1.00 83.00 126 LYS A N 1
ATOM 978 C CA . LYS A 1 126 ? 17.667 0.606 -13.003 1.00 83.00 126 LYS A CA 1
ATOM 979 C C . LYS A 1 126 ? 17.876 -0.575 -12.061 1.00 83.00 126 LYS A C 1
ATOM 981 O O . LYS A 1 126 ? 18.913 -0.642 -11.409 1.00 83.00 126 LYS A O 1
ATOM 986 N N . MET A 1 127 ? 16.905 -1.482 -11.967 1.00 79.88 127 MET A N 1
ATOM 987 C CA . MET A 1 127 ? 17.053 -2.703 -11.172 1.00 79.88 127 MET A CA 1
ATOM 988 C C . MET A 1 127 ? 18.209 -3.553 -11.701 1.00 79.88 127 MET A C 1
ATOM 990 O O . MET A 1 127 ? 19.060 -3.967 -10.923 1.00 79.88 127 MET A O 1
ATOM 994 N N . THR A 1 128 ? 18.286 -3.735 -13.019 1.00 79.19 128 THR A N 1
ATOM 995 C CA . THR A 1 128 ? 19.377 -4.463 -13.685 1.00 79.19 128 THR A CA 1
ATOM 996 C C . THR A 1 128 ? 20.736 -3.858 -13.350 1.00 79.19 128 THR A C 1
ATOM 998 O O . THR A 1 128 ? 21.621 -4.557 -12.866 1.00 79.19 128 THR A O 1
ATOM 1001 N N . TRP A 1 129 ? 20.862 -2.535 -13.480 1.00 79.31 129 TRP A N 1
ATOM 1002 C CA . TRP A 1 129 ? 22.085 -1.813 -13.128 1.00 79.31 129 TRP A CA 1
ATOM 1003 C C . TRP A 1 129 ? 22.497 -2.007 -11.660 1.00 79.31 129 TRP A C 1
ATOM 1005 O O . TRP A 1 129 ? 23.681 -2.130 -11.358 1.00 79.31 129 TRP A O 1
ATOM 1015 N N . LEU A 1 130 ? 21.535 -2.063 -10.731 1.00 77.94 130 LEU A N 1
ATOM 1016 C CA . LEU A 1 130 ? 21.823 -2.363 -9.325 1.00 77.94 130 LEU A CA 1
ATOM 1017 C C . LEU A 1 130 ? 22.283 -3.806 -9.108 1.00 77.94 130 LEU A C 1
ATOM 1019 O O . LEU A 1 130 ? 23.112 -4.053 -8.233 1.00 77.94 130 LEU A O 1
ATOM 1023 N N . TYR A 1 131 ? 21.735 -4.750 -9.866 1.00 75.50 131 TYR A N 1
ATOM 1024 C CA . TYR A 1 131 ? 22.022 -6.171 -9.728 1.00 75.50 131 TYR A CA 1
ATOM 1025 C C . TYR A 1 131 ? 23.373 -6.572 -10.323 1.00 75.50 131 TYR A C 1
ATOM 1027 O O . TYR A 1 131 ? 24.079 -7.368 -9.709 1.00 75.50 131 TYR A O 1
ATOM 1035 N N . GLU A 1 132 ? 23.803 -5.942 -11.417 1.00 77.50 132 GLU A N 1
ATOM 1036 C CA . GLU A 1 132 ? 25.160 -6.100 -11.969 1.00 77.50 132 GLU A CA 1
ATOM 1037 C C . GLU A 1 132 ? 26.262 -5.701 -10.967 1.00 77.50 132 GLU A C 1
ATOM 1039 O O . GLU A 1 132 ? 27.394 -6.178 -11.043 1.00 77.50 132 GLU A O 1
ATOM 1044 N N . MET A 1 133 ? 25.944 -4.844 -9.990 1.00 73.88 133 MET A N 1
ATOM 1045 C CA . MET A 1 133 ? 26.878 -4.432 -8.936 1.00 73.88 133 MET A CA 1
ATOM 1046 C C . MET A 1 133 ? 26.991 -5.430 -7.777 1.00 73.88 133 MET A C 1
ATOM 1048 O O . MET A 1 133 ? 27.851 -5.256 -6.908 1.00 73.88 133 MET A O 1
ATOM 1052 N N . ILE A 1 134 ? 26.138 -6.457 -7.728 1.00 71.75 134 ILE A N 1
ATOM 1053 C CA . ILE A 1 134 ? 26.142 -7.476 -6.677 1.00 71.75 134 ILE A CA 1
ATOM 1054 C C . ILE A 1 134 ? 26.838 -8.736 -7.222 1.00 71.75 134 ILE A C 1
ATOM 1056 O O . ILE A 1 134 ? 26.338 -9.357 -8.158 1.00 71.75 134 ILE A O 1
ATOM 1060 N N . PRO A 1 135 ? 27.981 -9.163 -6.651 1.00 62.19 135 PRO A N 1
ATOM 1061 C CA . PRO A 1 135 ? 28.678 -10.356 -7.126 1.00 62.19 135 PRO A CA 1
ATOM 1062 C C . PRO A 1 135 ? 27.833 -11.622 -6.890 1.00 62.19 135 PRO A C 1
ATOM 1064 O O . PRO A 1 135 ? 27.345 -11.838 -5.780 1.00 62.19 135 PRO A O 1
ATOM 1067 N N . ASN A 1 136 ? 27.741 -12.485 -7.911 1.00 63.00 136 ASN A N 1
ATOM 1068 C CA . ASN A 1 136 ? 26.985 -13.754 -7.951 1.00 63.00 136 ASN A CA 1
ATOM 1069 C C . ASN A 1 136 ? 25.457 -13.644 -8.092 1.00 63.00 136 ASN A C 1
ATOM 1071 O O . ASN A 1 136 ? 24.732 -14.480 -7.548 1.00 63.00 136 ASN A O 1
ATOM 1075 N N . MET A 1 137 ? 24.950 -12.645 -8.809 1.00 63.47 137 MET A N 1
ATOM 1076 C CA . MET A 1 137 ? 23.551 -12.665 -9.230 1.00 63.47 137 MET A CA 1
ATOM 1077 C C . MET A 1 137 ? 23.341 -13.494 -10.496 1.00 63.47 137 MET A C 1
ATOM 1079 O O . MET A 1 137 ? 24.173 -13.489 -11.395 1.00 63.47 137 MET A O 1
ATOM 1083 N N . ASP A 1 138 ? 22.229 -14.224 -10.517 1.00 70.38 138 ASP A N 1
ATOM 1084 C CA . ASP A 1 138 ? 21.809 -15.090 -11.614 1.00 70.38 138 ASP A CA 1
ATOM 1085 C C . ASP A 1 138 ? 21.304 -14.237 -12.790 1.00 70.38 138 ASP A C 1
ATOM 1087 O O . ASP A 1 138 ? 20.295 -13.536 -12.656 1.00 70.38 138 ASP A O 1
ATOM 1091 N N . GLU A 1 139 ? 22.028 -14.245 -13.914 1.00 69.94 139 GLU A N 1
ATOM 1092 C CA . GLU A 1 139 ? 21.716 -13.443 -15.112 1.00 69.94 139 GLU A CA 1
ATOM 1093 C C . GLU A 1 139 ? 20.328 -13.789 -15.683 1.00 69.94 139 GLU A C 1
ATOM 1095 O O . GLU A 1 139 ? 19.601 -12.897 -16.130 1.00 69.94 139 GLU A O 1
ATOM 1100 N N . ASP A 1 140 ? 19.902 -15.048 -15.542 1.00 71.94 140 ASP A N 1
ATOM 1101 C CA . ASP A 1 140 ? 18.587 -15.533 -15.974 1.00 71.94 140 ASP A CA 1
ATOM 1102 C C . ASP A 1 140 ? 17.435 -14.805 -15.254 1.00 71.94 140 ASP A C 1
ATOM 1104 O O . ASP A 1 140 ? 16.373 -14.541 -15.829 1.00 71.94 140 ASP A O 1
ATOM 1108 N N . LEU A 1 141 ? 17.639 -14.424 -13.988 1.00 70.69 141 LEU A N 1
ATOM 1109 C CA . LEU A 1 141 ? 16.631 -13.709 -13.206 1.00 70.69 141 LEU A CA 1
ATOM 1110 C C . LEU A 1 141 ? 16.478 -12.258 -13.683 1.00 70.69 141 LEU A C 1
ATOM 1112 O O . LEU A 1 141 ? 15.380 -11.699 -13.644 1.00 70.69 141 LEU A O 1
ATOM 1116 N N . ILE A 1 142 ? 17.568 -11.651 -14.149 1.00 70.12 142 ILE A N 1
ATOM 1117 C CA . ILE A 1 142 ? 17.587 -10.274 -14.643 1.00 70.12 142 ILE A CA 1
ATOM 1118 C C . ILE A 1 142 ? 16.829 -10.194 -15.970 1.00 70.12 142 ILE A C 1
ATOM 1120 O O . ILE A 1 142 ? 15.919 -9.371 -16.107 1.00 70.12 142 ILE A O 1
ATOM 1124 N N . GLU A 1 143 ? 17.124 -11.081 -16.920 1.00 75.50 143 GLU A N 1
ATOM 1125 C CA . GLU A 1 143 ? 16.466 -11.080 -18.229 1.00 75.50 143 GLU A CA 1
ATOM 1126 C C . GLU A 1 143 ? 14.951 -11.319 -18.107 1.00 75.50 143 GLU A C 1
ATOM 1128 O O . GLU A 1 143 ? 14.152 -10.568 -18.682 1.00 75.50 143 GLU A O 1
ATOM 1133 N N . ALA A 1 144 ? 14.544 -12.255 -17.242 1.00 77.75 144 ALA A N 1
ATOM 1134 C CA . ALA A 1 144 ? 13.137 -12.515 -16.942 1.00 77.75 144 ALA A CA 1
ATOM 1135 C C . ALA A 1 144 ? 12.403 -11.276 -16.387 1.00 77.75 144 ALA A C 1
ATOM 1137 O O . ALA A 1 144 ? 11.242 -11.028 -16.731 1.00 77.75 144 ALA A O 1
ATOM 1138 N N . THR A 1 145 ? 13.060 -10.458 -15.552 1.00 74.12 145 THR A N 1
ATOM 1139 C CA . THR A 1 145 ? 12.445 -9.227 -15.017 1.00 74.12 145 THR A CA 1
ATOM 1140 C C . THR A 1 145 ? 12.240 -8.151 -16.086 1.00 74.12 145 THR A C 1
ATOM 1142 O O . THR A 1 145 ? 11.211 -7.467 -16.076 1.00 74.12 145 THR A O 1
ATOM 1145 N N . ILE A 1 146 ? 13.163 -8.020 -17.043 1.00 78.50 146 ILE A N 1
ATOM 1146 C CA . ILE A 1 146 ? 13.049 -7.065 -18.156 1.00 78.50 146 ILE A CA 1
ATOM 1147 C C . ILE A 1 146 ? 11.958 -7.508 -19.135 1.00 78.50 146 ILE A C 1
ATOM 1149 O O . ILE A 1 146 ? 11.174 -6.681 -19.611 1.00 78.50 146 ILE A O 1
ATOM 1153 N N . GLU A 1 147 ? 11.882 -8.803 -19.443 1.00 82.25 147 GLU A N 1
ATOM 1154 C CA . GLU A 1 147 ? 10.845 -9.342 -20.321 1.00 82.25 147 GLU A CA 1
ATOM 1155 C C . GLU A 1 147 ? 9.449 -9.141 -19.714 1.00 82.25 147 GLU A C 1
ATOM 1157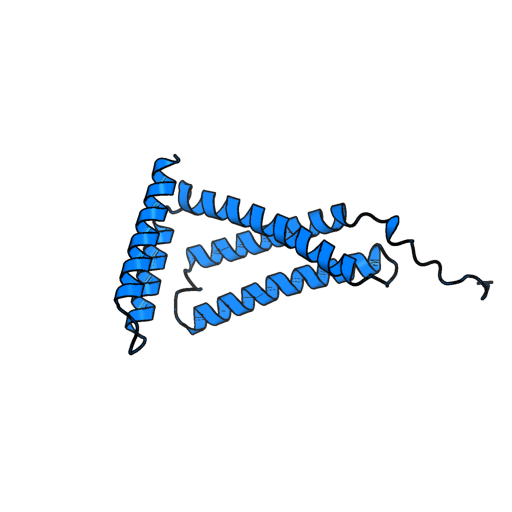 O O . GLU A 1 147 ? 8.555 -8.605 -20.377 1.00 82.25 147 GLU A O 1
ATOM 1162 N N . ALA A 1 148 ? 9.282 -9.444 -18.423 1.00 80.56 148 ALA A N 1
ATOM 1163 C CA . ALA A 1 148 ? 8.035 -9.200 -17.702 1.00 80.56 148 ALA A CA 1
ATOM 1164 C C . ALA A 1 148 ? 7.633 -7.712 -17.714 1.00 80.56 148 ALA A C 1
ATOM 1166 O O . ALA A 1 148 ? 6.466 -7.387 -17.945 1.00 80.56 148 ALA A O 1
ATOM 1167 N N . ALA A 1 149 ? 8.593 -6.798 -17.541 1.00 80.75 149 ALA A N 1
ATOM 1168 C CA . ALA A 1 149 ? 8.360 -5.356 -17.621 1.00 80.75 149 ALA A CA 1
ATOM 1169 C C . ALA A 1 149 ? 7.872 -4.912 -19.015 1.00 80.75 149 ALA A C 1
ATOM 1171 O O . ALA A 1 149 ? 6.939 -4.109 -19.129 1.00 80.75 149 ALA A O 1
ATOM 1172 N N . LYS A 1 150 ? 8.456 -5.463 -20.087 1.00 82.38 150 LYS A N 1
ATOM 1173 C CA . LYS A 1 150 ? 8.040 -5.195 -21.475 1.00 82.38 150 LYS A CA 1
ATOM 1174 C C . LYS A 1 150 ? 6.643 -5.745 -21.772 1.00 82.38 150 LYS A C 1
ATOM 1176 O O . LYS A 1 150 ? 5.836 -5.042 -22.383 1.00 82.38 150 LYS A O 1
ATOM 1181 N N . ILE A 1 151 ? 6.335 -6.960 -21.313 1.00 83.56 151 ILE A N 1
ATOM 1182 C CA . ILE A 1 151 ? 5.000 -7.562 -21.447 1.00 83.56 151 ILE A CA 1
ATOM 1183 C C . ILE A 1 151 ? 3.967 -6.709 -20.710 1.00 83.56 151 ILE A C 1
ATOM 1185 O O . ILE A 1 151 ? 2.931 -6.375 -21.282 1.00 83.56 151 ILE A O 1
ATOM 1189 N N . GLN A 1 152 ? 4.264 -6.287 -19.478 1.00 80.81 152 GLN A N 1
ATOM 1190 C CA . GLN A 1 152 ? 3.379 -5.426 -18.697 1.00 80.81 152 GLN A CA 1
ATOM 1191 C C . GLN A 1 152 ? 3.087 -4.107 -19.424 1.00 80.81 152 GLN A C 1
ATOM 1193 O O . GLN A 1 152 ? 1.928 -3.706 -19.516 1.00 80.81 152 GLN A O 1
ATOM 1198 N N . LYS A 1 153 ? 4.111 -3.456 -19.990 1.00 80.50 153 LYS A N 1
ATOM 1199 C CA . LYS A 1 153 ? 3.926 -2.252 -20.813 1.00 80.50 153 LYS A CA 1
ATOM 1200 C C . LYS A 1 153 ? 3.012 -2.522 -22.016 1.00 80.50 153 LYS A C 1
ATOM 1202 O O . LYS A 1 153 ? 2.084 -1.755 -22.260 1.00 80.50 153 LYS A O 1
ATOM 1207 N N . SER A 1 154 ? 3.254 -3.610 -22.748 1.00 79.56 154 SER A N 1
ATOM 1208 C CA . SER A 1 154 ? 2.461 -3.994 -23.924 1.00 79.56 154 SER A CA 1
ATOM 1209 C C . SER A 1 154 ? 0.984 -4.228 -23.584 1.00 79.56 154 SER A C 1
ATOM 1211 O O . SER A 1 154 ? 0.102 -3.714 -24.270 1.00 79.56 154 SER A O 1
ATOM 1213 N N . LEU A 1 155 ? 0.705 -4.931 -22.481 1.00 79.12 155 LEU A N 1
ATOM 1214 C CA . LEU A 1 155 ? -0.658 -5.192 -22.009 1.00 79.12 155 LEU A CA 1
ATOM 1215 C C . LEU A 1 155 ? -1.416 -3.903 -21.679 1.00 79.12 155 LEU A C 1
ATOM 1217 O O . LEU A 1 155 ? -2.584 -3.775 -22.038 1.00 79.12 155 LEU A O 1
ATOM 1221 N N . VAL A 1 156 ? -0.750 -2.940 -21.036 1.00 77.94 156 VAL A N 1
ATOM 1222 C CA . VAL A 1 156 ? -1.360 -1.639 -20.725 1.00 77.94 156 VAL A CA 1
ATOM 1223 C C . VAL A 1 156 ? -1.631 -0.844 -22.007 1.00 77.94 156 VAL A C 1
ATOM 1225 O O . VAL A 1 156 ? -2.724 -0.301 -22.156 1.00 77.94 156 VAL A O 1
ATOM 1228 N N . CYS A 1 157 ? -0.703 -0.832 -22.970 1.00 72.19 157 CYS A N 1
ATOM 1229 C CA . CYS A 1 157 ? -0.911 -0.173 -24.266 1.00 72.19 157 CYS A CA 1
ATOM 1230 C C . CYS A 1 157 ? -2.047 -0.790 -25.098 1.00 72.19 157 CYS A C 1
ATOM 1232 O O . CYS A 1 157 ? -2.735 -0.053 -25.787 1.00 72.19 157 CYS A O 1
ATOM 1234 N N . LEU A 1 158 ? -2.250 -2.111 -25.047 1.00 73.38 158 LEU A N 1
ATOM 1235 C CA . LEU A 1 158 ? -3.340 -2.806 -25.754 1.00 73.38 158 LEU A CA 1
ATOM 1236 C C . LEU A 1 158 ? -4.727 -2.564 -25.137 1.00 73.38 158 LEU A C 1
ATOM 1238 O O . LEU A 1 158 ? -5.737 -2.814 -25.790 1.00 73.38 158 LEU A O 1
ATOM 1242 N N . SER A 1 159 ? -4.779 -2.135 -23.874 1.00 66.62 159 SER A N 1
ATOM 1243 C CA . SER A 1 159 ? -6.027 -1.852 -23.152 1.00 66.62 159 SER A CA 1
ATOM 1244 C C . SER A 1 159 ? -6.561 -0.421 -23.336 1.00 66.62 159 SER A C 1
ATOM 1246 O O . SER A 1 159 ? -7.609 -0.095 -22.774 1.00 66.62 159 SER A O 1
ATOM 1248 N N . LEU A 1 160 ? -5.855 0.410 -24.112 1.00 56.25 160 LEU A N 1
ATOM 1249 C CA . LEU A 1 160 ? -6.190 1.796 -24.468 1.00 56.25 160 LEU A CA 1
ATOM 1250 C C . LEU A 1 160 ? -6.515 1.905 -25.960 1.00 56.25 160 LEU A C 1
ATOM 1252 O O . LEU A 1 160 ? -7.437 2.687 -26.283 1.00 56.25 160 LEU A O 1
#

pLDDT: mean 79.12, std 10.89, range [43.75, 94.06]

Radius of gyration: 22.06 Å; chains: 1; bounding box: 52×28×70 Å

Secondary structure (DSSP, 8-state):
---TT----PPPGGGS-SHHHHHHHHHHHHHHHHHHHHHHHHH-GGGS-HHHHHHHHHHHHHHHHHHHHHHHHHHHHHHSTT---HHHHHHHHHHHHHHHHHHHHHHHHHIIIII-TTHHHHHHHHHHHHHHTSTT--HHHHHHHHHHHHHHHHHHHHT-